Protein AF-A0A2V6APM3-F1 (afdb_monomer)

Radius of gyration: 15.17 Å; Cα contacts (8 Å, |Δi|>4): 81; chains: 1; bounding box: 34×21×50 Å

Structure (mmCIF, N/CA/C/O backbone):
data_AF-A0A2V6APM3-F1
#
_entry.id   AF-A0A2V6APM3-F1
#
loop_
_atom_site.group_PDB
_atom_site.id
_atom_site.type_symbol
_atom_site.label_atom_id
_atom_site.label_alt_id
_atom_site.label_comp_id
_atom_site.label_asym_id
_atom_site.label_entity_id
_atom_site.label_seq_id
_atom_site.pdbx_PDB_ins_code
_atom_site.Cartn_x
_atom_site.Cartn_y
_atom_site.Cartn_z
_atom_site.occupancy
_atom_site.B_iso_or_equiv
_atom_site.auth_seq_id
_atom_site.auth_comp_id
_atom_site.auth_asym_id
_atom_site.auth_atom_id
_atom_site.pdbx_PDB_model_num
ATOM 1 N N . MET A 1 1 ? -12.049 12.775 32.384 1.00 53.22 1 MET A N 1
ATOM 2 C CA . MET A 1 1 ? -11.088 11.721 31.989 1.00 53.22 1 MET A CA 1
ATOM 3 C C . MET A 1 1 ? -11.368 11.378 30.541 1.00 53.22 1 MET A C 1
ATOM 5 O O . MET A 1 1 ? -12.524 11.116 30.238 1.00 53.22 1 MET A O 1
ATOM 9 N N . LYS A 1 2 ? -10.376 11.467 29.649 1.00 61.44 2 LYS A N 1
ATOM 10 C CA . LYS A 1 2 ? -10.551 11.005 28.266 1.00 61.44 2 LYS A CA 1
ATOM 11 C C . LYS A 1 2 ? -10.792 9.495 28.280 1.00 61.44 2 LYS A C 1
ATOM 13 O O . LYS A 1 2 ? -10.218 8.785 29.105 1.00 61.44 2 LYS A O 1
ATOM 18 N N . ASP A 1 3 ? -11.694 9.036 27.425 1.00 84.75 3 ASP A N 1
ATOM 19 C CA . ASP A 1 3 ? -12.024 7.622 27.299 1.00 84.75 3 ASP A CA 1
ATOM 20 C C . ASP A 1 3 ? -10.794 6.857 26.779 1.00 84.75 3 ASP A C 1
ATOM 22 O O . ASP A 1 3 ? -10.331 7.085 25.658 1.00 84.75 3 ASP A O 1
ATOM 26 N N . LYS A 1 4 ? -10.253 5.953 27.604 1.00 83.38 4 LYS A N 1
ATOM 27 C CA . LYS A 1 4 ? -9.068 5.145 27.274 1.00 83.38 4 LYS A CA 1
ATOM 28 C C . LYS A 1 4 ? -9.270 4.289 26.021 1.00 83.38 4 LYS A C 1
ATOM 30 O O . LYS A 1 4 ? -8.295 4.002 25.324 1.00 83.38 4 LYS A O 1
ATOM 35 N N . GLN A 1 5 ? -10.504 3.879 25.720 1.00 81.25 5 GLN A N 1
ATOM 36 C CA . GLN A 1 5 ? -10.794 3.129 24.499 1.00 81.25 5 GLN A CA 1
ATOM 37 C C . GLN A 1 5 ? -10.641 4.019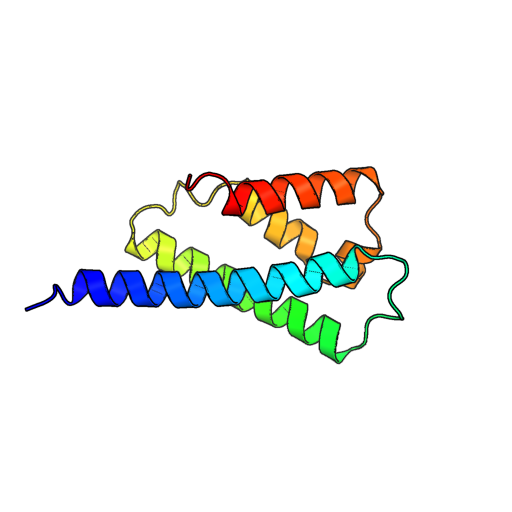 23.267 1.00 81.25 5 GLN A C 1
ATOM 39 O O . GLN A 1 5 ? -10.044 3.597 22.277 1.00 81.25 5 GLN A O 1
ATOM 44 N N . ILE A 1 6 ? -11.119 5.264 23.340 1.00 80.88 6 ILE A N 1
ATOM 45 C CA . ILE A 1 6 ? -10.974 6.236 22.251 1.00 80.88 6 ILE A CA 1
ATOM 46 C C . ILE A 1 6 ? -9.495 6.570 22.033 1.00 80.88 6 ILE A C 1
ATOM 48 O O . ILE A 1 6 ? -9.033 6.558 20.896 1.00 80.88 6 ILE A O 1
ATOM 52 N N . GLU A 1 7 ? -8.724 6.794 23.099 1.00 84.88 7 GLU A N 1
ATOM 53 C CA . GLU A 1 7 ? -7.283 7.068 22.982 1.00 84.88 7 GLU A CA 1
ATOM 54 C C . GLU A 1 7 ? -6.512 5.902 22.348 1.00 84.88 7 GLU A C 1
ATOM 56 O O . GLU A 1 7 ? -5.642 6.119 21.503 1.00 84.88 7 GLU A O 1
ATOM 61 N N . THR A 1 8 ? -6.864 4.664 22.702 1.00 83.69 8 THR A N 1
ATOM 62 C CA . THR A 1 8 ? -6.249 3.463 22.120 1.00 83.69 8 THR A CA 1
ATOM 63 C C . THR A 1 8 ? -6.581 3.342 20.632 1.00 83.69 8 THR A C 1
ATOM 65 O O . THR A 1 8 ? -5.678 3.159 19.817 1.00 83.69 8 THR A O 1
ATOM 68 N N . LYS A 1 9 ? -7.853 3.529 20.253 1.00 79.31 9 LYS A N 1
ATOM 69 C CA . LYS A 1 9 ? -8.293 3.497 18.848 1.00 79.31 9 LYS A CA 1
ATOM 70 C C . LYS A 1 9 ? -7.625 4.590 18.010 1.00 79.31 9 LYS A C 1
ATOM 72 O O . LYS A 1 9 ? -7.141 4.306 16.919 1.00 79.31 9 LYS A O 1
ATOM 77 N N . LEU A 1 10 ? -7.529 5.814 18.533 1.00 80.69 10 LEU A N 1
ATOM 78 C CA . LEU A 1 10 ? -6.844 6.920 17.856 1.00 80.69 10 LEU A CA 1
ATOM 79 C C . LEU A 1 10 ? -5.359 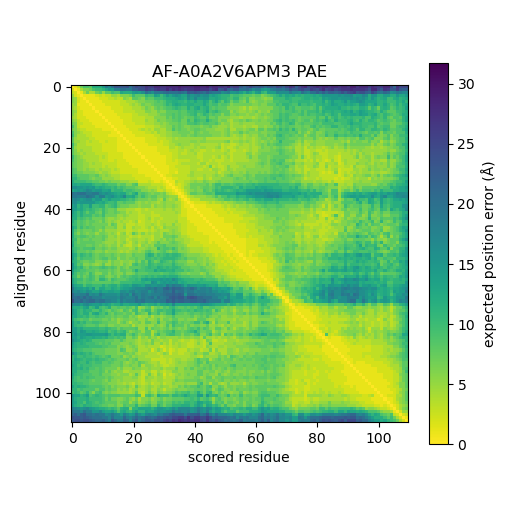6.624 17.638 1.00 80.69 10 LEU A C 1
ATOM 81 O O . LEU A 1 10 ? -4.847 6.860 16.548 1.00 80.69 10 LEU A O 1
ATOM 85 N N . ARG A 1 11 ? -4.677 6.055 18.639 1.00 82.19 11 ARG A N 1
ATOM 86 C CA . ARG A 1 11 ? -3.265 5.675 18.516 1.00 82.19 11 ARG A CA 1
ATOM 87 C C . ARG A 1 11 ? -3.044 4.614 17.438 1.00 82.19 11 ARG A C 1
ATOM 89 O O . ARG A 1 11 ? -2.088 4.726 16.675 1.00 82.19 11 ARG A O 1
ATOM 96 N N . LEU A 1 12 ? -3.917 3.610 17.369 1.00 77.12 12 LEU A N 1
ATOM 97 C CA . LEU A 1 12 ? -3.850 2.572 16.341 1.00 77.12 12 LEU A CA 1
ATOM 98 C C . LEU A 1 12 ? -4.049 3.155 14.931 1.00 77.12 12 LEU A C 1
ATOM 100 O O . LEU A 1 12 ? -3.275 2.841 14.029 1.00 77.12 12 LEU A O 1
ATOM 104 N N . ILE A 1 13 ? -5.010 4.070 14.761 1.00 77.31 13 ILE A N 1
ATOM 105 C CA . ILE A 1 13 ? -5.228 4.785 13.493 1.00 77.31 13 ILE A CA 1
ATOM 106 C C . ILE A 1 13 ? -3.998 5.625 13.114 1.00 77.31 13 ILE A C 1
ATOM 108 O O . ILE A 1 13 ? -3.583 5.613 11.957 1.00 77.31 13 ILE A O 1
ATOM 112 N N . SER A 1 14 ? -3.377 6.330 14.067 1.00 78.25 14 SER A N 1
ATOM 113 C CA . SER A 1 14 ? -2.171 7.129 13.800 1.00 78.25 14 SER A CA 1
ATOM 114 C C . SER A 1 14 ? -0.998 6.283 13.299 1.00 78.25 14 SER A C 1
ATOM 116 O O . SER A 1 14 ? -0.353 6.670 12.328 1.00 78.25 14 SER A O 1
ATOM 118 N N . LEU A 1 15 ? -0.750 5.121 13.913 1.00 74.38 15 LEU A N 1
ATOM 119 C CA . LEU A 1 15 ? 0.304 4.200 13.470 1.00 74.38 15 LEU A CA 1
ATOM 120 C C . LEU A 1 15 ? 0.048 3.706 12.041 1.00 74.38 15 LEU A C 1
ATOM 122 O O . LEU A 1 15 ? 0.942 3.759 11.197 1.00 74.38 15 LEU A O 1
ATOM 126 N N . GLN A 1 16 ? -1.197 3.330 11.744 1.00 76.12 16 GLN A N 1
ATOM 127 C CA . GLN A 1 16 ? -1.583 2.873 10.414 1.00 76.12 16 GLN A CA 1
ATOM 128 C C . GLN A 1 16 ? -1.388 3.973 9.353 1.00 76.12 16 GLN A C 1
ATOM 130 O O . GLN A 1 16 ? -0.882 3.701 8.265 1.00 76.12 16 GLN A O 1
ATOM 135 N N . LEU A 1 17 ? -1.743 5.228 9.662 1.00 75.88 17 LEU A N 1
ATOM 136 C CA . LEU A 1 17 ? -1.551 6.374 8.762 1.00 75.88 17 LEU A CA 1
ATOM 137 C C . LEU A 1 17 ? -0.071 6.635 8.445 1.00 75.88 17 LEU A C 1
ATOM 139 O O . LEU A 1 17 ? 0.267 6.939 7.298 1.00 75.88 17 LEU A O 1
ATOM 143 N N . GLU A 1 18 ? 0.822 6.497 9.427 1.00 78.62 18 GLU A N 1
ATOM 144 C CA . GLU A 1 18 ? 2.265 6.626 9.196 1.00 78.62 18 GLU A CA 1
ATOM 145 C C . GLU A 1 18 ? 2.798 5.532 8.268 1.00 78.62 18 GLU A C 1
ATOM 147 O O . GLU A 1 18 ? 3.569 5.821 7.346 1.00 78.62 18 GLU A O 1
ATOM 152 N N . SER A 1 19 ? 2.378 4.284 8.480 1.00 79.94 19 SER A N 1
ATOM 153 C CA . SER A 1 19 ? 2.737 3.155 7.619 1.00 79.94 19 SER A CA 1
ATOM 154 C C . SER A 1 19 ? 2.230 3.369 6.186 1.00 79.94 19 SER A C 1
ATOM 156 O O . SER A 1 19 ? 2.969 3.161 5.221 1.00 79.94 19 SER A O 1
ATOM 158 N N . TRP A 1 20 ? 1.009 3.885 6.037 1.00 80.25 20 TRP A N 1
ATOM 159 C CA . TRP A 1 20 ? 0.39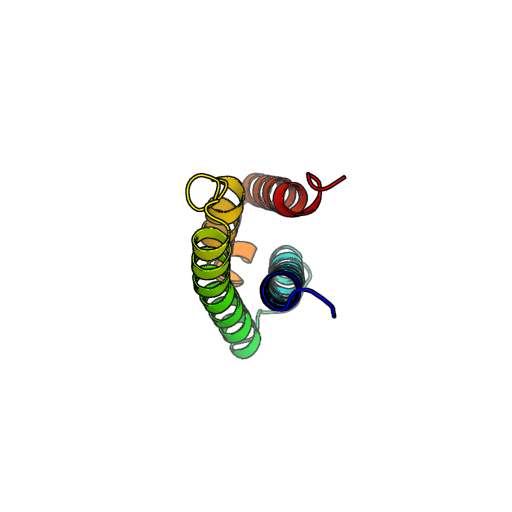2 4.209 4.750 1.00 80.25 20 TRP A CA 1
ATOM 160 C C . TRP A 1 20 ? 1.160 5.296 3.996 1.00 80.25 20 TRP A C 1
ATOM 162 O O . TRP A 1 20 ? 1.415 5.158 2.800 1.00 80.25 20 TRP A O 1
ATOM 172 N N . LYS A 1 21 ? 1.597 6.346 4.698 1.00 82.00 21 LYS A N 1
ATOM 173 C CA . LYS A 1 21 ? 2.428 7.409 4.121 1.00 82.00 21 LYS A CA 1
ATOM 174 C C . LYS A 1 21 ? 3.784 6.882 3.641 1.00 82.00 21 LYS A C 1
ATOM 176 O O . LYS A 1 21 ? 4.211 7.208 2.540 1.00 82.00 21 LYS A O 1
ATOM 181 N N . LYS A 1 22 ? 4.439 6.018 4.422 1.00 83.94 22 LYS A N 1
ATOM 182 C CA . LYS A 1 22 ? 5.711 5.394 4.012 1.00 83.94 22 LYS A CA 1
ATOM 183 C C . LYS A 1 22 ? 5.548 4.547 2.750 1.00 83.94 22 LYS A C 1
ATOM 185 O O . LYS A 1 22 ? 6.409 4.588 1.875 1.00 83.94 22 LYS A O 1
ATOM 190 N N . LEU A 1 23 ? 4.448 3.799 2.636 1.00 82.12 23 LEU A N 1
ATOM 191 C CA . LEU A 1 23 ? 4.168 3.008 1.437 1.00 82.12 23 LEU A CA 1
ATOM 192 C C . LEU A 1 23 ? 3.890 3.902 0.217 1.00 82.12 23 LEU A C 1
ATOM 194 O O . LEU A 1 23 ? 4.378 3.585 -0.865 1.00 82.12 23 LEU A O 1
ATOM 198 N N . HIS A 1 24 ? 3.179 5.024 0.391 1.00 82.19 24 HIS A N 1
ATOM 199 C CA . HIS A 1 24 ? 2.977 6.013 -0.676 1.00 82.19 24 HIS A CA 1
ATOM 200 C C . HIS A 1 24 ? 4.307 6.491 -1.247 1.00 82.19 24 HIS A C 1
ATOM 202 O O . HIS A 1 24 ? 4.512 6.442 -2.455 1.00 82.19 24 HIS A O 1
ATOM 208 N N . ASP A 1 25 ? 5.217 6.933 -0.379 1.00 85.00 25 ASP A N 1
ATOM 209 C CA . ASP A 1 25 ? 6.486 7.522 -0.807 1.00 85.00 25 ASP A CA 1
ATOM 210 C C . ASP A 1 25 ? 7.331 6.506 -1.592 1.00 85.00 25 ASP A C 1
ATOM 212 O O . ASP A 1 25 ? 7.959 6.844 -2.598 1.00 85.00 25 ASP A O 1
ATOM 216 N N . LEU A 1 26 ? 7.283 5.237 -1.177 1.00 83.06 26 LEU A N 1
ATOM 217 C CA . LEU A 1 26 ? 7.934 4.124 -1.862 1.00 83.06 26 LEU A CA 1
ATOM 218 C C . LEU A 1 26 ? 7.285 3.836 -3.225 1.00 83.06 26 LEU A C 1
ATOM 220 O O . LEU A 1 26 ? 7.988 3.780 -4.231 1.00 83.06 26 LEU A O 1
ATOM 224 N N . ILE A 1 27 ? 5.960 3.715 -3.303 1.00 83.06 27 ILE A N 1
ATOM 225 C CA . ILE A 1 27 ? 5.263 3.458 -4.574 1.00 83.06 27 ILE A CA 1
ATOM 226 C C . ILE A 1 27 ? 5.460 4.610 -5.559 1.00 83.06 27 ILE A C 1
ATOM 228 O O . ILE A 1 27 ? 5.797 4.363 -6.713 1.00 83.06 27 ILE A O 1
ATOM 232 N N . THR A 1 28 ? 5.342 5.857 -5.106 1.00 82.69 28 THR A N 1
ATOM 233 C CA . THR A 1 28 ? 5.596 7.049 -5.925 1.00 82.69 28 THR A CA 1
ATOM 234 C C . THR A 1 28 ? 7.028 7.063 -6.458 1.00 82.69 28 THR A C 1
ATOM 236 O O . THR A 1 28 ? 7.251 7.374 -7.627 1.00 82.69 28 THR A O 1
ATOM 239 N N . TYR A 1 29 ? 8.005 6.646 -5.646 1.00 83.81 29 TYR A N 1
ATOM 240 C CA . TYR A 1 29 ? 9.378 6.456 -6.112 1.00 83.81 29 TYR A CA 1
ATOM 241 C C . TYR A 1 29 ? 9.493 5.351 -7.176 1.00 83.81 29 TYR A C 1
ATOM 243 O O . TYR A 1 29 ? 10.211 5.527 -8.156 1.00 83.81 29 TYR A O 1
ATOM 251 N N . GLY A 1 30 ? 8.798 4.222 -7.001 1.00 80.69 30 GLY A N 1
ATOM 252 C CA . GLY A 1 30 ? 8.796 3.111 -7.959 1.00 80.69 30 GLY A CA 1
ATOM 253 C C . GLY A 1 30 ? 8.122 3.444 -9.296 1.00 80.69 30 GLY A C 1
ATOM 254 O O . GLY A 1 30 ? 8.573 2.968 -10.338 1.00 80.69 30 GLY A O 1
ATOM 255 N N . LEU A 1 31 ? 7.074 4.275 -9.273 1.00 82.69 31 LEU A N 1
ATOM 256 C CA . LEU A 1 31 ? 6.346 4.735 -10.461 1.00 82.69 31 LEU A CA 1
ATOM 257 C C . LEU A 1 31 ? 7.149 5.738 -11.300 1.00 82.69 31 LEU A C 1
ATOM 259 O O . LEU A 1 31 ? 6.995 5.784 -12.523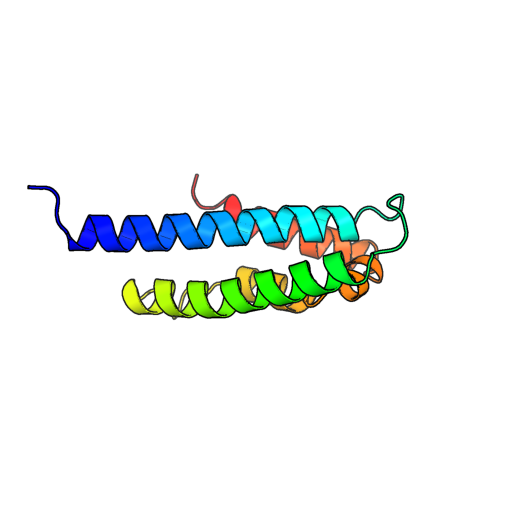 1.00 82.69 31 LEU A O 1
ATOM 263 N N . ASP A 1 32 ? 8.020 6.527 -10.671 1.00 84.00 32 ASP A N 1
ATOM 264 C CA . ASP A 1 32 ? 8.887 7.465 -11.376 1.00 84.00 32 ASP A CA 1
ATOM 265 C C . ASP A 1 32 ? 10.031 6.717 -12.085 1.00 84.00 32 ASP A C 1
ATOM 267 O O . ASP A 1 32 ? 11.102 6.450 -11.535 1.00 84.00 32 ASP A O 1
ATOM 271 N N . LYS A 1 33 ? 9.807 6.397 -13.365 1.00 78.38 33 LYS A N 1
ATOM 272 C CA . LYS A 1 33 ? 10.772 5.683 -14.218 1.00 78.38 33 LYS A CA 1
ATOM 273 C C . LYS A 1 33 ? 12.080 6.456 -14.438 1.00 78.38 33 LYS A C 1
ATOM 275 O O . LYS A 1 33 ? 13.061 5.833 -14.849 1.00 78.38 33 LYS A O 1
ATOM 280 N N . ALA A 1 34 ? 12.119 7.762 -14.151 1.00 84.12 34 ALA A N 1
ATOM 281 C CA . ALA A 1 34 ? 13.339 8.564 -14.195 1.00 84.12 34 ALA A CA 1
ATOM 282 C C . ALA A 1 34 ? 14.211 8.393 -12.934 1.00 84.12 34 ALA A C 1
ATOM 284 O O . ALA A 1 34 ? 15.378 8.795 -12.940 1.00 84.12 34 ALA A O 1
ATOM 285 N N . LYS A 1 35 ? 13.693 7.778 -11.858 1.00 79.19 35 LYS A N 1
ATOM 286 C CA . LYS A 1 35 ? 14.482 7.462 -10.660 1.00 79.19 35 LYS A CA 1
ATOM 287 C C . LYS A 1 35 ? 15.542 6.389 -10.945 1.00 79.19 35 LYS A C 1
ATOM 289 O O . LYS A 1 35 ? 15.330 5.489 -11.772 1.00 79.19 35 LYS A O 1
ATOM 294 N N . PRO A 1 36 ? 16.686 6.449 -10.231 1.00 80.50 36 PRO A N 1
ATOM 295 C CA . PRO A 1 36 ? 17.767 5.480 -10.384 1.00 80.50 36 PRO A CA 1
ATOM 296 C C . PRO A 1 36 ? 17.319 4.047 -10.059 1.00 80.50 36 PRO A C 1
ATOM 298 O O . PRO A 1 36 ? 16.182 3.794 -9.654 1.00 80.50 36 PRO A O 1
ATOM 301 N N . ILE A 1 37 ? 18.215 3.085 -10.286 1.00 77.62 37 ILE A N 1
ATOM 302 C CA . ILE A 1 37 ? 17.982 1.668 -9.979 1.00 77.62 37 ILE A CA 1
ATOM 303 C C . ILE A 1 37 ? 17.548 1.534 -8.514 1.00 77.62 37 ILE A C 1
ATOM 305 O O . ILE A 1 37 ? 18.186 2.086 -7.619 1.00 77.62 37 ILE A O 1
ATOM 309 N N . ILE A 1 38 ? 16.462 0.792 -8.283 1.00 81.25 38 ILE A N 1
ATOM 310 C CA . ILE A 1 38 ? 15.946 0.506 -6.942 1.00 81.25 38 ILE A CA 1
ATOM 311 C C . ILE A 1 38 ? 17.017 -0.259 -6.160 1.00 81.25 38 ILE A C 1
ATOM 313 O O . ILE A 1 38 ? 17.437 -1.345 -6.569 1.00 81.25 38 ILE A O 1
ATOM 317 N N . SER A 1 39 ? 17.449 0.292 -5.028 1.00 84.44 39 SER A N 1
ATOM 318 C CA . SER A 1 39 ? 18.408 -0.385 -4.157 1.00 84.44 39 SER A CA 1
ATOM 319 C C . SER A 1 39 ? 17.763 -1.560 -3.412 1.00 84.44 39 SER A C 1
ATOM 321 O O . SER A 1 39 ? 16.555 -1.589 -3.171 1.00 84.44 39 SER A O 1
ATOM 323 N N . VAL A 1 40 ? 18.585 -2.528 -2.998 1.00 83.31 40 VAL A N 1
ATOM 324 C CA . VAL A 1 40 ? 18.134 -3.688 -2.204 1.00 83.31 40 VAL A CA 1
ATOM 325 C C . VAL A 1 40 ? 17.467 -3.249 -0.897 1.00 83.31 40 VAL A C 1
ATOM 327 O O . VAL A 1 40 ? 16.478 -3.844 -0.478 1.00 83.31 40 VAL A O 1
ATOM 330 N N . GLU A 1 41 ? 17.967 -2.177 -0.283 1.00 85.75 41 GLU A N 1
ATOM 331 C CA . GLU A 1 41 ? 17.403 -1.634 0.953 1.00 85.75 41 GLU A CA 1
ATOM 332 C C . GLU A 1 41 ? 16.022 -1.003 0.727 1.00 85.75 41 GLU A C 1
ATOM 334 O O . GLU A 1 41 ? 15.108 -1.239 1.508 1.00 85.75 41 GLU A O 1
ATOM 339 N N . GLN A 1 42 ? 15.814 -0.284 -0.379 1.00 80.75 42 GLN A N 1
ATOM 340 C CA . GLN A 1 42 ? 14.495 0.268 -0.719 1.00 80.75 42 GLN A CA 1
ATOM 341 C C . GLN A 1 42 ? 13.463 -0.834 -1.002 1.00 80.75 42 GLN A C 1
ATOM 343 O O . GLN A 1 42 ? 12.315 -0.739 -0.568 1.00 80.75 42 GLN A O 1
ATOM 348 N N . GLU A 1 43 ? 13.871 -1.909 -1.682 1.00 84.38 43 GLU A N 1
ATOM 349 C CA . GLU A 1 43 ? 13.013 -3.078 -1.921 1.00 84.38 43 GLU A CA 1
ATOM 350 C C . GLU A 1 43 ? 12.614 -3.754 -0.595 1.00 84.38 43 GLU A C 1
ATOM 352 O O . GLU A 1 43 ? 11.443 -4.078 -0.363 1.00 84.38 43 GLU A O 1
ATOM 357 N N . ARG A 1 44 ? 13.579 -3.909 0.322 1.00 86.06 44 ARG A N 1
ATOM 358 C CA . ARG A 1 44 ? 13.343 -4.432 1.672 1.00 86.06 44 ARG A CA 1
ATOM 359 C C . ARG A 1 44 ? 12.406 -3.532 2.482 1.00 86.06 44 ARG A C 1
ATOM 361 O O . ARG A 1 44 ? 11.508 -4.030 3.154 1.00 86.06 44 ARG A O 1
ATOM 368 N N . GLN A 1 45 ? 12.573 -2.216 2.402 1.00 84.19 45 GLN A N 1
ATOM 369 C CA . GLN A 1 45 ? 11.698 -1.261 3.085 1.00 84.19 45 GLN A CA 1
ATOM 370 C C . GLN A 1 45 ? 10.262 -1.336 2.562 1.00 84.19 45 GLN A C 1
ATOM 372 O O . GLN A 1 45 ? 9.330 -1.380 3.359 1.00 84.19 45 GLN A O 1
ATOM 377 N N . CYS A 1 46 ? 10.068 -1.433 1.245 1.00 80.00 46 CYS A N 1
ATOM 378 C CA . CYS A 1 46 ? 8.739 -1.574 0.645 1.00 80.00 46 CYS A CA 1
ATOM 379 C C . CYS A 1 46 ? 8.031 -2.846 1.102 1.00 80.00 46 CYS A C 1
ATOM 381 O O . CYS A 1 46 ? 6.880 -2.798 1.535 1.00 80.00 46 CYS A O 1
ATOM 383 N N . THR A 1 47 ? 8.730 -3.979 1.060 1.00 79.19 47 THR A N 1
ATOM 384 C CA . THR A 1 47 ? 8.173 -5.262 1.508 1.00 79.19 47 THR A CA 1
ATOM 385 C C . THR A 1 47 ? 7.856 -5.264 3.006 1.00 79.19 47 THR A C 1
ATOM 387 O O . THR A 1 47 ? 6.787 -5.736 3.394 1.00 79.19 47 THR A O 1
ATOM 390 N N . GLN A 1 48 ? 8.715 -4.668 3.841 1.00 84.38 48 GLN A N 1
ATOM 391 C CA . GLN A 1 48 ? 8.478 -4.545 5.281 1.00 84.38 48 GLN A CA 1
ATOM 392 C C . GLN A 1 48 ? 7.285 -3.636 5.600 1.00 84.38 48 GLN A C 1
ATOM 394 O O . GLN A 1 48 ? 6.414 -4.016 6.379 1.00 84.38 48 GLN A O 1
ATOM 399 N N . VAL A 1 49 ? 7.220 -2.444 4.999 1.00 82.38 49 VAL A N 1
ATOM 400 C CA . VAL A 1 49 ? 6.121 -1.493 5.229 1.00 82.38 49 VAL A CA 1
ATOM 401 C C . VAL A 1 49 ? 4.794 -2.087 4.759 1.00 82.38 49 VAL A C 1
ATOM 403 O O . VAL A 1 49 ? 3.791 -1.974 5.459 1.00 82.38 49 VAL A O 1
ATOM 406 N N . ARG A 1 50 ? 4.785 -2.794 3.622 1.00 79.06 50 ARG A N 1
ATOM 407 C CA . ARG A 1 50 ? 3.611 -3.532 3.142 1.00 79.06 50 ARG A CA 1
ATOM 408 C C . ARG A 1 50 ? 3.157 -4.608 4.132 1.00 79.06 50 ARG A C 1
ATOM 410 O O . ARG A 1 50 ? 1.960 -4.732 4.376 1.00 79.06 50 ARG A O 1
ATOM 417 N N . ALA A 1 51 ? 4.084 -5.393 4.683 1.00 76.50 51 ALA A N 1
ATOM 418 C CA . ALA A 1 51 ? 3.758 -6.433 5.659 1.00 76.50 51 ALA A CA 1
ATOM 419 C C . ALA A 1 51 ? 3.163 -5.836 6.944 1.00 76.50 51 ALA A C 1
ATOM 421 O O . ALA A 1 51 ? 2.127 -6.306 7.413 1.00 76.50 51 ALA A O 1
ATOM 422 N N . ASN A 1 52 ? 3.763 -4.752 7.449 1.00 79.31 52 ASN A N 1
ATOM 423 C CA . ASN A 1 52 ? 3.239 -4.016 8.598 1.00 79.31 52 ASN A CA 1
ATOM 424 C C . ASN A 1 52 ? 1.826 -3.499 8.314 1.00 79.31 52 ASN A C 1
ATOM 426 O O . ASN A 1 52 ? 0.932 -3.708 9.121 1.00 79.31 52 ASN A O 1
ATOM 430 N N . LEU A 1 53 ? 1.593 -2.904 7.140 1.00 75.50 53 LEU A N 1
ATOM 431 C CA . LEU A 1 53 ? 0.276 -2.398 6.756 1.00 75.50 53 LEU A CA 1
ATOM 432 C C . LEU A 1 53 ? -0.792 -3.479 6.673 1.00 75.50 53 LEU A C 1
ATOM 434 O O . LEU A 1 53 ? -1.917 -3.226 7.094 1.00 75.50 53 LEU A O 1
ATOM 438 N N . LEU A 1 54 ? -0.469 -4.662 6.147 1.00 71.88 54 LEU A N 1
ATOM 439 C CA . LEU A 1 54 ? -1.405 -5.788 6.119 1.00 71.88 54 LEU A CA 1
ATOM 440 C C . LEU A 1 54 ? -1.818 -6.183 7.541 1.00 71.88 54 LEU A C 1
ATOM 442 O O . LEU A 1 54 ? -3.010 -6.276 7.827 1.00 71.88 54 LEU A O 1
ATOM 446 N N . GLN A 1 55 ? -0.841 -6.334 8.438 1.00 73.25 55 GLN A N 1
ATOM 447 C CA . GLN A 1 55 ? -1.084 -6.727 9.824 1.00 73.25 55 GLN A CA 1
ATOM 448 C C . GLN A 1 55 ? -1.815 -5.634 10.626 1.00 73.25 55 GLN A C 1
ATOM 450 O O . GLN A 1 55 ? -2.778 -5.922 11.336 1.00 73.25 55 GLN A O 1
ATOM 455 N N . GLU A 1 56 ? -1.385 -4.377 10.503 1.00 75.06 56 GLU A N 1
ATOM 456 C CA . GLU A 1 56 ? -1.980 -3.219 11.181 1.00 75.06 56 GLU A CA 1
ATOM 457 C C . GLU A 1 56 ? -3.408 -2.970 10.695 1.00 75.06 56 GLU A C 1
ATOM 459 O O . GLU A 1 56 ? -4.305 -2.762 11.507 1.00 75.06 56 GLU A O 1
ATOM 464 N N . THR A 1 57 ? -3.646 -3.041 9.383 1.00 71.25 57 THR A N 1
ATOM 465 C CA . THR A 1 57 ? -4.977 -2.823 8.799 1.00 71.25 57 THR A CA 1
ATOM 466 C C . THR A 1 57 ? -5.952 -3.920 9.210 1.00 71.25 57 THR A C 1
ATOM 468 O O . THR A 1 57 ? -7.079 -3.610 9.590 1.00 71.25 57 THR A O 1
ATOM 471 N N . GLU A 1 58 ? -5.528 -5.188 9.199 1.00 70.25 58 GLU A N 1
ATOM 472 C CA . GLU A 1 58 ? -6.354 -6.294 9.695 1.00 70.25 58 GLU A CA 1
ATOM 473 C C . GLU A 1 58 ? -6.704 -6.105 11.178 1.00 70.25 58 GLU A C 1
ATOM 475 O O . GLU A 1 58 ? -7.867 -6.237 11.564 1.00 70.25 58 GLU A O 1
ATOM 480 N N . HIS A 1 59 ? -5.714 -5.750 12.004 1.00 72.44 59 HIS A N 1
ATOM 481 C CA . HIS A 1 59 ? -5.914 -5.528 13.432 1.00 72.44 59 HIS A CA 1
ATOM 482 C C . HIS A 1 59 ? -6.865 -4.353 13.707 1.00 72.44 59 HIS A C 1
ATOM 484 O O . HIS A 1 59 ? -7.850 -4.524 14.422 1.00 72.44 59 HIS A O 1
ATOM 490 N N . VAL A 1 60 ? -6.634 -3.186 13.095 1.00 72.56 60 VAL A N 1
ATOM 491 C CA . VAL A 1 60 ? -7.474 -1.989 13.275 1.00 72.56 60 VAL A CA 1
ATOM 492 C C . VAL A 1 60 ? -8.911 -2.246 12.836 1.00 72.56 60 VAL A C 1
ATOM 494 O O . VAL A 1 60 ? -9.848 -1.911 13.558 1.00 72.56 60 VAL A O 1
ATOM 497 N N . LEU A 1 61 ? -9.114 -2.870 11.676 1.00 68.12 61 LEU A N 1
ATOM 498 C CA . LEU A 1 61 ? -10.462 -3.131 11.177 1.00 68.12 61 LEU A CA 1
ATOM 499 C C . LEU A 1 61 ? -11.193 -4.192 12.005 1.00 68.12 61 LEU A C 1
ATOM 501 O O . LEU A 1 61 ? -12.415 -4.115 12.131 1.00 68.12 61 LEU A O 1
ATOM 505 N N . ARG A 1 62 ? -10.470 -5.132 12.628 1.00 70.19 62 ARG A N 1
ATOM 506 C CA . ARG A 1 62 ? -11.045 -6.072 13.603 1.00 70.19 62 ARG A CA 1
ATOM 507 C C . ARG A 1 62 ? -11.524 -5.337 14.851 1.00 70.19 62 ARG A C 1
ATOM 509 O O . ARG A 1 62 ? -12.675 -5.502 15.239 1.00 70.19 62 ARG A O 1
ATOM 516 N N . GLU A 1 63 ? -10.673 -4.488 15.426 1.00 73.69 63 GLU A N 1
ATOM 517 C CA . GLU A 1 63 ? -10.975 -3.706 16.637 1.00 73.69 63 GLU A CA 1
ATOM 518 C C . GLU A 1 63 ? -12.115 -2.692 16.438 1.00 73.69 63 GLU A C 1
ATOM 520 O O . GLU A 1 63 ? -12.808 -2.314 17.387 1.00 73.69 63 GLU A O 1
ATOM 525 N N . LEU A 1 64 ? -12.324 -2.238 15.201 1.00 68.75 64 LEU A N 1
ATOM 526 C CA . LEU A 1 64 ? -13.394 -1.306 14.844 1.00 68.75 64 LEU A CA 1
ATOM 527 C C . LEU A 1 64 ? -14.660 -1.993 14.311 1.00 68.75 64 LEU A C 1
ATOM 529 O O . LEU A 1 64 ? -15.638 -1.300 14.047 1.00 68.75 64 LEU A O 1
ATOM 533 N N . ASN A 1 65 ? -14.667 -3.326 14.181 1.00 69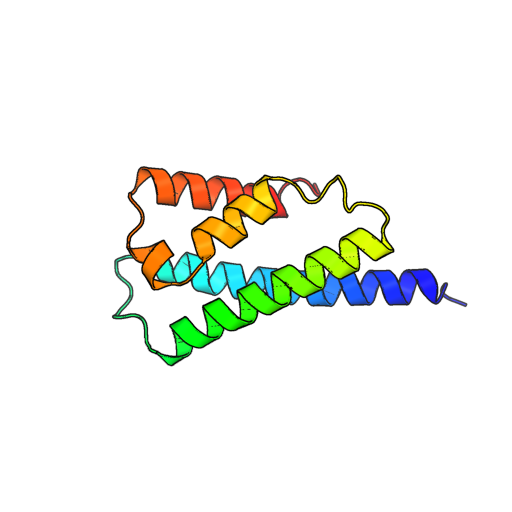.12 65 ASN A N 1
ATOM 534 C CA . ASN A 1 65 ? -15.743 -4.095 13.543 1.00 69.12 65 ASN A CA 1
ATOM 535 C C . ASN A 1 65 ? -16.052 -3.632 12.100 1.00 69.12 65 ASN A C 1
ATOM 537 O O . ASN A 1 65 ? -17.197 -3.628 11.660 1.00 69.12 65 ASN A O 1
ATOM 541 N N . LEU A 1 66 ? -15.005 -3.236 11.371 1.00 64.81 66 LEU A N 1
ATOM 542 C CA . LEU A 1 66 ? -15.026 -2.766 9.978 1.00 64.81 66 LEU A CA 1
ATOM 543 C C . LEU A 1 66 ? -14.299 -3.748 9.046 1.00 64.81 66 LEU A C 1
ATOM 545 O O . LEU A 1 66 ? -13.863 -3.392 7.955 1.00 64.81 66 LEU A O 1
ATOM 549 N N . LEU A 1 67 ? -14.108 -4.994 9.482 1.00 60.25 67 LEU A N 1
ATOM 550 C CA . LEU A 1 67 ? -13.316 -5.989 8.754 1.00 60.25 67 LEU A CA 1
ATOM 551 C C . LEU A 1 67 ? -13.973 -6.401 7.425 1.00 60.25 67 LEU A C 1
ATOM 553 O O . LEU A 1 67 ? -13.268 -6.726 6.474 1.00 60.25 67 LEU A O 1
ATOM 557 N N . SER A 1 68 ? -15.304 -6.297 7.323 1.00 58.91 68 SER A N 1
ATOM 558 C CA . SER A 1 68 ? -16.044 -6.410 6.055 1.00 58.91 68 SER A CA 1
ATOM 559 C C . SER A 1 68 ? -15.767 -5.258 5.085 1.00 58.91 68 SER A C 1
ATOM 561 O O . SER A 1 68 ? -15.931 -5.422 3.878 1.00 58.91 68 SER A O 1
ATOM 563 N N . ASP A 1 69 ? -15.323 -4.113 5.609 1.00 55.03 69 ASP A N 1
ATOM 564 C CA . ASP A 1 69 ? -15.114 -2.859 4.883 1.00 55.03 69 ASP A CA 1
ATOM 565 C C . ASP A 1 69 ? -13.640 -2.631 4.546 1.00 55.03 69 ASP A C 1
ATOM 567 O O . ASP A 1 69 ? -13.267 -1.536 4.113 1.00 55.03 69 ASP A O 1
ATOM 571 N N . LEU A 1 70 ? -12.800 -3.665 4.713 1.00 58.66 70 LEU A N 1
ATOM 572 C CA . LEU A 1 70 ? -11.442 -3.724 4.183 1.00 58.66 70 LEU A CA 1
ATOM 573 C C . LEU A 1 70 ? -11.555 -3.590 2.665 1.00 58.66 70 LEU A C 1
ATOM 575 O O . LEU A 1 70 ? -11.732 -4.557 1.926 1.00 58.66 70 LEU A O 1
ATOM 579 N N . SER A 1 71 ? -11.616 -2.334 2.223 1.00 61.28 71 SER A N 1
ATOM 580 C CA . SER A 1 71 ? -12.144 -2.016 0.912 1.00 61.28 71 SER A CA 1
ATOM 581 C C . SER A 1 71 ? -11.271 -2.711 -0.116 1.00 61.28 71 SER A C 1
ATOM 583 O O . SER A 1 71 ? -10.042 -2.668 -0.015 1.00 61.28 71 SER A O 1
ATOM 585 N N . GLY A 1 72 ? -11.883 -3.333 -1.126 1.00 67.25 72 GLY A N 1
ATOM 586 C CA . GLY A 1 72 ? -11.129 -3.991 -2.196 1.00 67.25 72 GLY A CA 1
ATOM 587 C C . GLY A 1 72 ? -10.036 -3.092 -2.792 1.00 67.25 72 GLY A C 1
ATOM 588 O O . GLY A 1 72 ? -9.025 -3.593 -3.256 1.00 67.25 72 GLY A O 1
ATOM 589 N N . ARG A 1 73 ? -10.175 -1.761 -2.679 1.00 70.69 73 ARG A N 1
ATOM 590 C CA . ARG A 1 73 ? -9.160 -0.765 -3.052 1.00 70.69 73 ARG A CA 1
ATOM 591 C C . ARG A 1 73 ? -7.880 -0.837 -2.211 1.00 70.69 73 ARG A C 1
ATOM 593 O O . ARG A 1 73 ? -6.806 -0.872 -2.796 1.00 70.69 73 ARG A O 1
ATOM 600 N N . ALA A 1 74 ? -7.968 -0.922 -0.881 1.00 72.69 74 ALA A N 1
ATOM 601 C CA . ALA A 1 74 ? -6.784 -1.075 -0.027 1.00 72.69 74 ALA A CA 1
ATOM 602 C C . ALA A 1 74 ? -6.058 -2.403 -0.310 1.00 72.69 74 ALA A C 1
ATOM 604 O O . ALA A 1 74 ? -4.833 -2.427 -0.419 1.00 72.69 74 ALA A O 1
ATOM 605 N N . MET A 1 75 ? -6.808 -3.491 -0.527 1.00 76.81 75 MET A N 1
ATOM 606 C CA . MET A 1 75 ? -6.219 -4.781 -0.914 1.00 76.81 75 MET A CA 1
ATOM 607 C C . MET A 1 75 ? -5.613 -4.760 -2.316 1.00 76.81 75 MET A C 1
ATOM 609 O O . MET A 1 75 ? -4.528 -5.301 -2.511 1.00 76.81 75 MET A O 1
ATOM 613 N N . ASN A 1 76 ? -6.263 -4.118 -3.288 1.00 78.44 76 ASN A N 1
ATOM 614 C CA . ASN A 1 76 ? -5.726 -3.972 -4.640 1.00 78.44 76 ASN A CA 1
ATOM 615 C C . ASN A 1 76 ? -4.405 -3.206 -4.628 1.00 78.44 76 ASN A C 1
ATOM 617 O O . ASN A 1 76 ? -3.443 -3.651 -5.251 1.00 78.44 76 ASN A O 1
ATOM 621 N N . VAL A 1 77 ? -4.339 -2.113 -3.866 1.00 77.25 77 VAL A N 1
ATOM 622 C CA . VAL A 1 77 ? -3.125 -1.320 -3.670 1.00 77.25 77 VAL A CA 1
ATOM 623 C C . VAL A 1 77 ? -2.012 -2.159 -3.043 1.00 77.25 77 VAL A C 1
ATOM 625 O O . VAL A 1 77 ? -0.902 -2.187 -3.569 1.00 77.25 77 VAL A O 1
ATOM 628 N N . LEU A 1 78 ? -2.296 -2.894 -1.964 1.00 77.62 78 LEU A N 1
ATOM 629 C CA . LEU A 1 78 ? -1.298 -3.742 -1.305 1.00 77.62 78 LEU A CA 1
ATOM 630 C C . LEU A 1 78 ? -0.844 -4.907 -2.196 1.00 77.62 78 LEU A C 1
ATOM 632 O O . LEU A 1 78 ? 0.310 -5.324 -2.118 1.00 77.62 78 LEU A O 1
ATOM 636 N N . ASN A 1 79 ? -1.714 -5.435 -3.055 1.00 79.12 79 ASN A N 1
ATOM 637 C CA . ASN A 1 79 ? -1.361 -6.505 -3.987 1.00 79.12 79 ASN A CA 1
ATOM 638 C C . ASN A 1 79 ? -0.539 -5.996 -5.177 1.00 79.12 79 ASN A C 1
ATOM 640 O O . ASN A 1 79 ? 0.453 -6.624 -5.532 1.00 79.12 79 ASN A O 1
ATOM 644 N N . ARG A 1 80 ? -0.911 -4.853 -5.765 1.00 79.06 80 ARG A N 1
ATOM 645 C CA . ARG A 1 80 ? -0.185 -4.221 -6.882 1.00 79.06 80 ARG A CA 1
ATOM 646 C C . ARG A 1 80 ? 1.129 -3.570 -6.433 1.00 79.06 80 ARG A C 1
ATOM 648 O O . ARG A 1 80 ? 2.082 -3.530 -7.199 1.00 79.06 80 ARG A O 1
ATOM 655 N N . GLY A 1 81 ? 1.196 -3.116 -5.183 1.00 77.00 81 GLY A N 1
ATOM 656 C CA . GLY A 1 81 ? 2.392 -2.605 -4.513 1.00 77.00 81 GLY A CA 1
ATOM 657 C C . GLY A 1 81 ? 3.225 -3.685 -3.818 1.00 77.00 81 GLY A C 1
ATOM 658 O O . GLY A 1 81 ? 3.844 -3.400 -2.795 1.00 77.00 81 GLY A O 1
ATOM 659 N N . SER A 1 82 ? 3.213 -4.934 -4.308 1.00 79.12 82 SER A N 1
ATOM 660 C CA . SER A 1 82 ? 3.891 -6.064 -3.651 1.00 79.12 82 SER A CA 1
ATOM 661 C C . SER A 1 82 ? 5.388 -5.837 -3.440 1.00 79.12 82 SER A C 1
ATOM 663 O O . SER A 1 82 ? 5.947 -6.330 -2.458 1.00 79.12 82 SER A O 1
ATOM 665 N N . SER A 1 83 ? 6.025 -5.092 -4.347 1.00 82.00 83 SER A N 1
ATOM 666 C CA . SER A 1 83 ? 7.409 -4.635 -4.245 1.00 82.00 83 SER A CA 1
ATOM 667 C C . SER A 1 83 ? 7.659 -3.424 -5.158 1.00 82.00 83 SER A C 1
ATOM 669 O O . SER A 1 83 ? 6.845 -3.148 -6.043 1.00 82.00 83 SER A O 1
ATOM 671 N N . LEU A 1 84 ? 8.778 -2.705 -4.992 1.00 82.00 84 LEU A N 1
ATOM 672 C CA . LEU A 1 84 ? 9.083 -1.557 -5.860 1.00 82.00 84 LEU A CA 1
ATOM 673 C C . LEU A 1 84 ? 9.376 -1.995 -7.290 1.00 82.00 84 LEU A C 1
ATOM 675 O O . LEU A 1 84 ? 9.033 -1.278 -8.227 1.00 82.00 84 LEU A O 1
ATOM 679 N N . ARG A 1 85 ? 10.001 -3.163 -7.474 1.00 83.75 85 ARG A N 1
ATOM 680 C CA . ARG A 1 85 ? 10.230 -3.729 -8.812 1.00 83.75 85 ARG A CA 1
ATOM 681 C C . ARG A 1 85 ? 8.918 -4.017 -9.529 1.00 83.75 85 ARG A C 1
ATOM 683 O O . ARG A 1 85 ? 8.755 -3.567 -10.656 1.00 83.75 85 ARG A O 1
ATOM 690 N N . ALA A 1 86 ? 7.969 -4.660 -8.846 1.00 83.69 86 ALA A N 1
ATOM 691 C CA . ALA A 1 86 ? 6.645 -4.925 -9.405 1.00 83.69 86 ALA A CA 1
ATOM 692 C C . ALA A 1 86 ? 5.931 -3.624 -9.813 1.00 83.69 86 ALA A C 1
ATOM 694 O O . ALA A 1 86 ? 5.355 -3.552 -10.893 1.00 83.69 86 ALA A O 1
ATOM 695 N N . VAL A 1 87 ? 6.038 -2.575 -8.988 1.00 84.06 87 VAL A N 1
ATOM 696 C CA . VAL A 1 87 ? 5.491 -1.239 -9.285 1.00 84.06 87 VAL A CA 1
ATOM 697 C C . VAL A 1 87 ? 6.186 -0.591 -10.489 1.00 84.06 87 VAL A C 1
ATOM 699 O O . VAL A 1 87 ? 5.521 -0.004 -11.340 1.00 84.06 87 VAL A O 1
ATOM 702 N N . ARG A 1 88 ? 7.513 -0.714 -10.599 1.00 85.69 88 ARG A N 1
ATOM 703 C CA . ARG A 1 88 ? 8.300 -0.148 -11.708 1.00 85.69 88 ARG A CA 1
ATOM 704 C C . ARG A 1 88 ? 8.008 -0.825 -13.048 1.00 85.69 88 ARG A C 1
ATOM 706 O O . ARG A 1 88 ? 8.076 -0.177 -14.094 1.00 85.69 88 ARG A O 1
ATOM 713 N N . GLU A 1 89 ? 7.697 -2.116 -13.011 1.00 88.31 89 GLU A N 1
ATOM 714 C CA . GLU A 1 89 ? 7.370 -2.942 -14.177 1.00 88.31 89 GLU A CA 1
ATOM 715 C C . GLU A 1 89 ? 5.928 -2.752 -14.672 1.00 88.31 89 GLU A C 1
ATOM 717 O O . GLU A 1 89 ? 5.575 -3.266 -15.734 1.00 88.31 89 GLU A O 1
ATOM 722 N N . LEU A 1 90 ? 5.100 -1.976 -13.961 1.00 87.38 90 LEU A N 1
ATOM 723 C CA . LEU A 1 90 ? 3.729 -1.710 -14.383 1.00 87.38 90 LEU A CA 1
ATOM 724 C C . LEU A 1 90 ? 3.670 -1.031 -15.760 1.00 87.38 90 LEU A C 1
ATOM 726 O O . LEU A 1 90 ? 4.442 -0.120 -16.109 1.00 87.38 90 LEU A O 1
ATOM 730 N N . SER A 1 91 ? 2.666 -1.459 -16.528 1.00 89.81 91 SER A N 1
ATOM 731 C CA . SER A 1 91 ? 2.213 -0.742 -17.713 1.00 89.81 91 SER A CA 1
ATOM 732 C C . SER A 1 91 ? 1.750 0.666 -17.320 1.00 89.81 91 SER A C 1
ATOM 734 O O . SER A 1 91 ? 1.372 0.915 -16.175 1.00 89.81 91 SER A O 1
ATOM 736 N N . ASN A 1 92 ? 1.756 1.613 -18.261 1.00 87.31 92 ASN A N 1
ATOM 737 C CA . ASN A 1 92 ? 1.303 2.976 -17.962 1.00 87.31 92 ASN A CA 1
ATOM 738 C C . ASN A 1 92 ? -0.174 3.011 -17.520 1.00 87.31 92 ASN A C 1
ATOM 740 O O . ASN A 1 92 ? -0.546 3.845 -16.697 1.00 87.31 92 ASN A O 1
ATOM 744 N N . ASP A 1 93 ? -1.002 2.096 -18.028 1.00 90.50 93 ASP A N 1
ATOM 745 C CA . ASP A 1 93 ? -2.409 1.991 -17.637 1.00 90.50 93 ASP A CA 1
ATOM 746 C C . ASP A 1 93 ? -2.567 1.398 -16.232 1.00 90.50 93 ASP A C 1
ATOM 748 O O . ASP A 1 93 ? -3.350 1.912 -15.430 1.00 90.50 93 ASP A O 1
ATOM 752 N N . ASP A 1 94 ? -1.781 0.376 -15.881 1.00 88.12 94 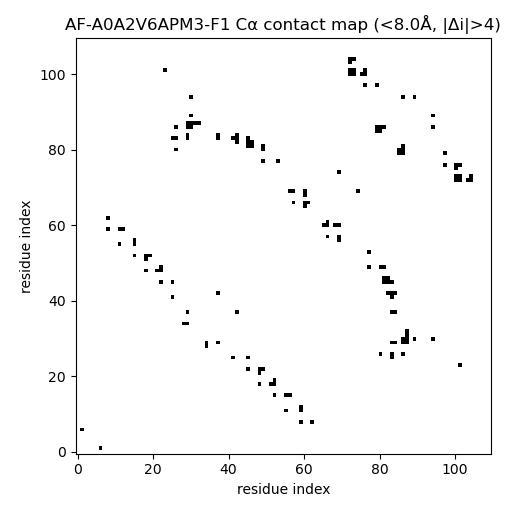ASP A N 1
ATOM 753 C CA . ASP A 1 94 ? -1.777 -0.178 -14.524 1.00 88.12 94 ASP A CA 1
ATOM 754 C C . ASP A 1 94 ? -1.198 0.793 -13.494 1.00 88.12 94 ASP A C 1
ATOM 756 O O . ASP A 1 94 ? -1.690 0.837 -12.368 1.00 88.12 94 ASP A O 1
ATOM 760 N N . ALA A 1 95 ? -0.202 1.594 -13.880 1.00 86.00 95 ALA A N 1
ATOM 761 C CA . ALA A 1 95 ? 0.355 2.662 -13.058 1.00 86.00 95 ALA A CA 1
ATOM 762 C C . ALA A 1 95 ? -0.703 3.730 -12.738 1.00 86.00 95 ALA A C 1
ATOM 764 O O . ALA A 1 95 ? -0.916 4.048 -11.571 1.00 86.00 95 ALA A O 1
ATOM 765 N N . ARG A 1 96 ? -1.441 4.215 -13.750 1.00 86.31 96 ARG A N 1
ATOM 766 C CA . ARG A 1 96 ? -2.560 5.158 -13.549 1.00 86.31 96 ARG A CA 1
ATOM 767 C C . ARG A 1 96 ? -3.668 4.557 -12.692 1.00 86.31 96 ARG A C 1
ATOM 769 O O . ARG A 1 96 ? -4.249 5.241 -11.854 1.00 86.31 96 ARG A O 1
ATOM 776 N N . ARG A 1 97 ? -3.980 3.273 -12.891 1.00 87.38 97 ARG A N 1
ATOM 777 C CA . ARG A 1 97 ? -4.979 2.571 -12.078 1.00 87.38 97 ARG A CA 1
ATOM 778 C C . ARG A 1 97 ? -4.540 2.471 -10.620 1.00 87.38 97 ARG A C 1
ATOM 780 O O . ARG A 1 97 ? -5.352 2.743 -9.742 1.00 87.38 97 ARG A O 1
ATOM 787 N N . LEU A 1 98 ? -3.276 2.128 -10.377 1.00 84.69 98 LEU A N 1
ATOM 788 C CA . LEU A 1 98 ? -2.696 2.092 -9.038 1.00 84.69 98 LEU A CA 1
ATOM 789 C C . LEU A 1 98 ? -2.731 3.477 -8.384 1.00 84.69 98 LEU A C 1
ATOM 791 O O . LEU A 1 98 ? -3.141 3.579 -7.237 1.00 84.69 98 LEU A O 1
ATOM 795 N N . GLU A 1 99 ? -2.380 4.536 -9.112 1.00 81.12 99 GLU A N 1
ATOM 796 C CA . GLU A 1 99 ? -2.443 5.920 -8.627 1.00 81.12 99 GLU A CA 1
ATOM 797 C C . GLU A 1 99 ? -3.878 6.338 -8.247 1.00 81.12 99 GLU A C 1
ATOM 799 O O . GLU A 1 99 ? -4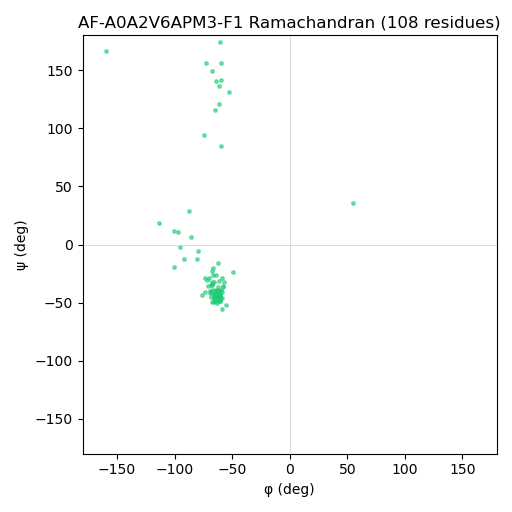.103 6.919 -7.186 1.00 81.12 99 GLU A O 1
ATOM 804 N N . LEU A 1 100 ? -4.879 5.984 -9.060 1.00 82.38 100 LEU A N 1
ATOM 805 C CA . LEU A 1 100 ? -6.294 6.239 -8.760 1.00 82.38 100 LEU A CA 1
ATOM 806 C C . LEU A 1 100 ? -6.791 5.454 -7.539 1.00 82.38 100 LEU A C 1
ATOM 808 O O . LEU A 1 100 ? -7.488 6.009 -6.686 1.00 82.38 100 LEU A O 1
ATOM 812 N N . GLU A 1 101 ? -6.456 4.165 -7.446 1.00 80.56 101 GLU A N 1
ATOM 813 C CA . GLU A 1 101 ? -6.807 3.329 -6.294 1.00 80.56 101 GLU A CA 1
ATOM 814 C C . GLU A 1 101 ? -6.126 3.844 -5.021 1.00 80.56 101 GLU A C 1
ATOM 816 O O . GLU A 1 101 ? -6.788 3.945 -3.988 1.00 80.56 101 GLU A O 1
ATOM 821 N N . TRP A 1 102 ? -4.856 4.251 -5.127 1.00 76.19 102 TRP A N 1
ATOM 822 C CA . TRP A 1 102 ? -4.074 4.871 -4.062 1.00 76.19 102 TRP A CA 1
ATOM 823 C C . TRP A 1 102 ? -4.738 6.148 -3.555 1.00 76.19 102 TRP A C 1
ATOM 825 O O . TRP A 1 102 ? -5.083 6.251 -2.380 1.00 76.19 102 TRP A O 1
ATOM 835 N N . ASN A 1 103 ? -5.011 7.098 -4.450 1.00 74.25 103 ASN A N 1
ATOM 836 C CA . ASN A 1 103 ? -5.697 8.341 -4.106 1.00 74.25 103 ASN A CA 1
ATOM 837 C C . ASN A 1 103 ? -7.073 8.065 -3.486 1.00 74.25 103 ASN A C 1
ATOM 839 O O . ASN A 1 103 ? -7.478 8.734 -2.535 1.00 74.25 103 ASN A O 1
ATOM 843 N N . GLY A 1 104 ? -7.772 7.033 -3.961 1.00 69.62 104 GLY A N 1
ATOM 844 C CA . GLY A 1 104 ? -9.062 6.596 -3.437 1.00 69.62 104 GLY A CA 1
ATOM 845 C C . GLY A 1 104 ? -9.036 6.025 -2.014 1.00 69.62 104 GLY A C 1
ATOM 846 O O . GLY A 1 104 ? -10.097 6.004 -1.384 1.00 69.62 104 GLY A O 1
ATOM 847 N N . VAL A 1 105 ? -7.877 5.581 -1.507 1.00 67.94 105 VAL A N 1
ATOM 848 C CA . VAL A 1 105 ? -7.693 5.164 -0.102 1.00 67.94 105 VAL A CA 1
ATOM 849 C C . VAL A 1 105 ? -7.721 6.378 0.835 1.00 67.94 105 VAL A C 1
ATOM 851 O O . VAL A 1 105 ? -8.293 6.288 1.917 1.00 67.94 105 VAL A O 1
ATOM 854 N N . PHE A 1 106 ? -7.187 7.529 0.410 1.00 56.62 106 PHE A N 1
ATOM 855 C CA . PHE A 1 106 ? -7.041 8.718 1.267 1.00 56.62 106 PHE A CA 1
ATOM 856 C C . PHE A 1 106 ? -8.107 9.802 1.054 1.00 56.62 106 PHE A C 1
ATOM 858 O O . PHE A 1 106 ? -8.302 10.638 1.930 1.00 56.62 106 PHE A O 1
ATOM 865 N N . THR A 1 107 ? -8.816 9.810 -0.080 1.00 53.38 107 THR A N 1
ATOM 866 C CA . THR A 1 107 ? -9.719 10.922 -0.453 1.00 53.38 107 THR A CA 1
ATOM 867 C C . THR A 1 107 ? -11.176 10.774 -0.010 1.00 53.38 107 THR A C 1
ATOM 869 O O . THR A 1 107 ? -11.903 11.756 -0.048 1.00 53.38 107 THR A O 1
ATOM 872 N N . LYS A 1 108 ? -11.636 9.599 0.449 1.00 47.72 108 LYS A N 1
ATOM 873 C CA . LYS A 1 108 ? -13.039 9.409 0.894 1.00 47.72 108 LYS A CA 1
ATOM 874 C C . LYS A 1 108 ? -13.328 9.788 2.356 1.00 47.72 10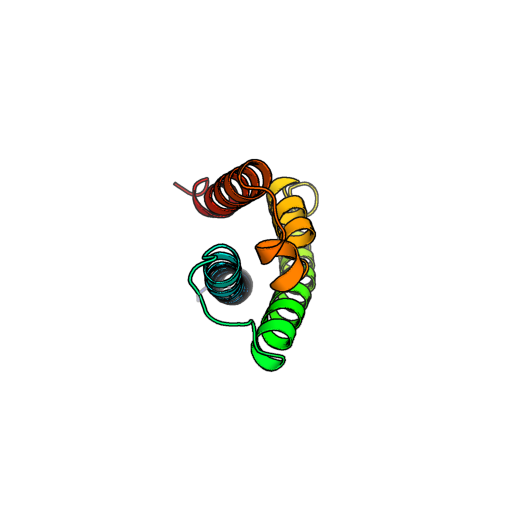8 LYS A C 1
ATOM 876 O O . LYS A 1 108 ? -14.428 9.529 2.830 1.00 47.72 108 LYS A O 1
ATOM 881 N N . LEU A 1 109 ? -12.363 10.373 3.066 1.00 40.97 109 LEU A N 1
ATOM 882 C CA . LEU A 1 109 ? -12.554 10.893 4.430 1.00 40.97 109 LEU A CA 1
ATOM 883 C C . LEU A 1 109 ? -12.844 12.409 4.466 1.00 40.97 109 LEU A C 1
ATOM 885 O O . LEU A 1 109 ? -12.819 12.996 5.546 1.00 40.97 10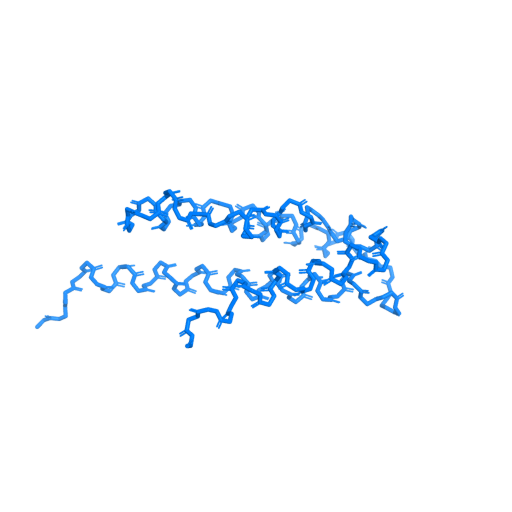9 LEU A O 1
ATOM 889 N N . GLY A 1 110 ? -13.104 13.024 3.306 1.00 30.56 110 GLY A N 1
ATOM 890 C CA . GLY A 1 110 ? -13.580 14.403 3.159 1.00 30.56 110 GLY A CA 1
ATOM 891 C C . GLY A 1 110 ? -15.014 14.451 2.659 1.00 30.56 110 GLY A C 1
ATOM 892 O O . GLY A 1 110 ? -15.327 13.656 1.743 1.00 30.56 110 GLY A O 1
#

Foldseek 3Di:
DPDPLVVVLVVLVVVLVVLLVQLVVLLVQLLPLPHDDQDPVSQVSLQVSLVVNVVSVCVSCVSVVNNVVCPVLVVVLSVCSNTSPSSNPDDPVVVVVSVVSSCVVPPPVD

pLDDT: mean 76.76, std 10.2, range [30.56, 90.5]

Secondary structure (DSSP, 8-state):
---HHHHHHHHHHHHHHHHHHHHHHHHHHHH-TTS-PPPHHHHHHHHHHHHHHHHHHHHHHHHTT-GGG--HHHHHHHHHTS-HHHHHT--HHHHHHHHHHHHHHHGGG-

Solvent-accessible surface area (backbone atoms only — not comparable to full-atom values): 6154 Å² total; per-residue (Å²): 130,83,59,66,66,58,55,51,54,51,51,54,52,52,54,46,50,55,39,51,51,56,45,47,58,46,49,56,51,22,60,40,79,87,51,75,85,83,47,72,65,58,40,51,48,36,39,50,38,49,52,48,44,55,54,46,50,54,51,53,24,53,78,66,74,39,56,90,63,66,43,69,48,58,54,48,42,55,61,58,49,58,28,37,67,56,36,49,69,44,50,74,66,55,44,52,49,47,51,52,36,48,50,57,68,70,56,75,84,110

Mean predicted aligned error: 7.64 Å

Sequence (110 aa):
MKDKQIETKLRLISLQLESWKKLHDLITYGLDKAKPIISVEQERQCTQVRANLLQETEHVLRELNLLSDLSGRAMNVLNRGSSLRAVRELSNDDARRLELEWNGVFTKLG

Nearest PDB structures (foldseek):
  2mn2-assembly1_A  TM=6.305E-01  e=8.599E+00  Yersinia enterocolitica
  2huj-assembly1_A  TM=5.720E-01  e=5.896E+00  Listeria innocua
  3na7-assembly1_A  TM=3.132E-01  e=9.075E+00  Helicobacter pylori NCTC 11638